Protein AF-A0A2N5UCH5-F1 (afdb_monomer_lite)

pLDDT: mean 82.49, std 10.13, range [38.59, 94.12]

Foldseek 3Di:
DVVQQPAQDPPDPVRHGDDPVNVVVVVVVVVVCCVVVVVVVVVLVVLVVVLVVLVVVLVVLVVCVVDPCVVVDDPVVVVVSVVVNVVSVVVSVVSVVVSVVVVVVVD

Organism: NCBI:txid200324

Sequence (107 aa):
MAELLDKPNPYSRSGRNYTRVFFARQWKNQRKFHLKHTAKENERRLRLIQLYKDEAILELLRKRLAGPEVFLAAEDQLEDLLNKIAPRTEELKKESEELHRTSSSCE

Structure (mmCIF, N/CA/C/O backbone):
data_AF-A0A2N5UCH5-F1
#
_entry.id   AF-A0A2N5UCH5-F1
#
loop_
_atom_site.group_PDB
_atom_site.id
_atom_site.type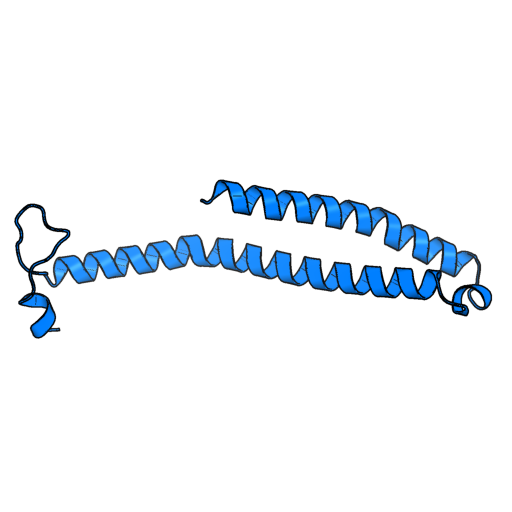_symbol
_atom_site.label_atom_id
_atom_site.label_alt_id
_atom_site.label_comp_id
_atom_site.label_asym_id
_atom_site.label_entity_id
_atom_site.label_seq_id
_atom_site.pdbx_PDB_ins_code
_atom_site.Cartn_x
_atom_site.Cartn_y
_atom_site.Cartn_z
_atom_site.occupancy
_atom_site.B_iso_or_equiv
_atom_site.auth_seq_id
_atom_site.auth_comp_id
_atom_site.auth_asym_id
_atom_site.auth_atom_id
_atom_site.pdbx_PDB_model_num
ATOM 1 N N . MET A 1 1 ? 21.402 -13.391 -29.345 1.00 57.56 1 MET A N 1
ATOM 2 C CA . MET A 1 1 ? 21.433 -12.003 -29.882 1.00 57.56 1 MET A CA 1
ATOM 3 C C . MET A 1 1 ? 21.518 -11.966 -31.403 1.00 57.56 1 MET A C 1
ATOM 5 O O . MET A 1 1 ? 20.795 -11.163 -31.972 1.00 57.56 1 MET A O 1
ATOM 9 N N . ALA A 1 2 ? 22.345 -12.797 -32.055 1.00 67.50 2 ALA A N 1
ATOM 10 C CA . ALA A 1 2 ? 22.411 -12.867 -33.524 1.00 67.50 2 ALA A CA 1
ATOM 11 C C . ALA A 1 2 ? 21.028 -13.132 -34.155 1.00 67.50 2 ALA A C 1
ATOM 13 O O . ALA A 1 2 ? 20.557 -12.317 -34.932 1.00 67.50 2 ALA A O 1
ATOM 14 N N . GLU A 1 3 ? 20.298 -14.130 -33.648 1.00 81.56 3 GLU A N 1
ATOM 15 C CA . GLU A 1 3 ? 18.941 -14.484 -34.112 1.00 81.56 3 GLU A CA 1
ATOM 16 C C . GLU A 1 3 ? 17.879 -13.376 -33.986 1.00 81.56 3 GLU A C 1
ATOM 18 O O . GLU A 1 3 ? 16.838 -13.429 -34.633 1.00 81.56 3 GLU A O 1
ATOM 23 N N . LEU A 1 4 ? 18.091 -12.385 -33.114 1.00 84.81 4 LEU A N 1
ATOM 24 C CA . LEU A 1 4 ? 17.166 -11.258 -32.944 1.00 84.81 4 LEU A CA 1
ATOM 25 C C . LEU A 1 4 ? 17.461 -10.135 -33.937 1.00 84.81 4 LEU A C 1
ATOM 27 O O . LEU A 1 4 ? 16.541 -9.422 -34.316 1.00 84.81 4 LEU A O 1
ATOM 31 N N . LEU A 1 5 ? 18.720 -9.981 -34.356 1.00 88.94 5 LEU A N 1
ATOM 32 C CA . LEU A 1 5 ? 19.129 -8.978 -35.343 1.00 88.94 5 LEU A CA 1
ATOM 33 C C . LEU A 1 5 ? 18.680 -9.343 -36.761 1.00 88.94 5 LEU A C 1
ATOM 35 O O . LEU A 1 5 ? 18.602 -8.460 -37.606 1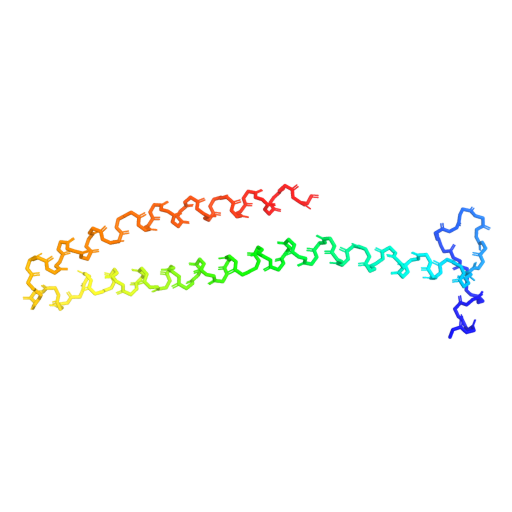.00 88.94 5 LEU A O 1
ATOM 39 N N . ASP A 1 6 ? 18.333 -10.607 -36.996 1.00 87.94 6 ASP A N 1
ATOM 40 C CA . ASP A 1 6 ? 17.799 -11.083 -38.275 1.00 87.94 6 ASP A CA 1
ATOM 41 C C . ASP A 1 6 ? 16.268 -11.006 -38.349 1.00 87.94 6 ASP A C 1
ATOM 43 O O . ASP A 1 6 ? 15.677 -11.224 -39.405 1.00 87.94 6 ASP A O 1
ATOM 47 N N . LYS A 1 7 ? 15.603 -10.656 -37.239 1.00 89.69 7 LYS A N 1
ATOM 48 C CA . LYS A 1 7 ? 14.146 -10.511 -37.196 1.00 89.69 7 LYS A CA 1
ATOM 49 C C . LYS A 1 7 ? 13.714 -9.098 -37.596 1.00 89.69 7 LYS A C 1
ATOM 51 O O . LYS A 1 7 ? 14.316 -8.132 -37.111 1.00 89.69 7 LYS A O 1
ATOM 56 N N . PRO A 1 8 ? 12.636 -8.957 -38.389 1.00 89.44 8 PRO A N 1
ATOM 57 C CA . PRO A 1 8 ? 12.046 -7.661 -38.692 1.00 89.44 8 PRO A CA 1
ATOM 58 C C . PRO A 1 8 ? 11.608 -6.957 -37.405 1.00 89.44 8 PRO A C 1
ATOM 60 O O . PRO A 1 8 ? 11.003 -7.569 -36.522 1.00 89.44 8 PRO A O 1
ATOM 63 N N . ASN A 1 9 ? 11.909 -5.664 -37.289 1.00 88.38 9 ASN A N 1
ATOM 64 C CA . ASN A 1 9 ? 11.472 -4.850 -36.163 1.00 88.38 9 ASN A CA 1
ATOM 65 C C . ASN A 1 9 ? 10.069 -4.281 -36.452 1.00 88.38 9 ASN A C 1
ATOM 67 O O . ASN A 1 9 ? 9.958 -3.369 -37.277 1.00 88.38 9 ASN A O 1
ATOM 71 N N . PRO A 1 10 ? 9.011 -4.723 -35.746 1.00 87.88 10 PRO A N 1
ATOM 72 C CA . PRO A 1 10 ? 7.642 -4.249 -35.957 1.00 87.88 10 PRO A CA 1
ATOM 73 C C . PRO A 1 10 ? 7.460 -2.776 -35.565 1.00 87.88 10 PRO A C 1
ATOM 75 O O . PRO A 1 10 ? 6.527 -2.122 -36.015 1.00 87.88 10 PRO A O 1
ATOM 78 N N . TYR A 1 11 ? 8.373 -2.222 -34.763 1.00 83.56 11 TYR A N 1
ATOM 79 C CA . TYR A 1 11 ? 8.366 -0.811 -34.372 1.00 83.56 11 TYR A CA 1
ATOM 80 C C . TYR A 1 11 ? 9.110 0.088 -35.372 1.00 83.56 11 TYR A C 1
ATOM 82 O O . TYR A 1 11 ? 9.214 1.300 -35.166 1.00 83.56 11 TYR A O 1
ATOM 90 N N . SER A 1 12 ? 9.672 -0.483 -36.441 1.00 85.31 12 SER A N 1
ATOM 91 C CA . SER A 1 12 ? 10.283 0.271 -37.531 1.00 85.31 12 SER A CA 1
ATOM 92 C C . SER A 1 12 ? 9.258 0.527 -38.630 1.00 85.31 12 SER A C 1
ATOM 94 O O . SER A 1 12 ? 8.758 -0.407 -39.248 1.00 85.31 12 SER A O 1
ATOM 96 N N . ARG A 1 13 ? 9.024 1.801 -38.969 1.00 80.56 13 ARG A N 1
ATOM 97 C CA . ARG A 1 13 ? 8.143 2.183 -40.094 1.00 80.56 13 ARG A CA 1
ATOM 98 C C . ARG A 1 13 ? 8.626 1.651 -41.450 1.00 80.56 13 ARG A C 1
ATOM 100 O O . ARG A 1 13 ? 7.855 1.618 -42.395 1.00 80.56 13 ARG A O 1
ATOM 107 N N . SER A 1 14 ? 9.900 1.264 -41.546 1.00 83.12 14 SER A N 1
ATOM 108 C CA . SER A 1 14 ? 10.520 0.727 -42.764 1.00 83.12 14 SER A CA 1
ATOM 109 C C . SER A 1 14 ? 10.653 -0.800 -42.767 1.00 83.12 14 SER A C 1
ATOM 111 O O . SER A 1 14 ? 11.309 -1.333 -43.655 1.00 83.12 14 SER A O 1
ATOM 113 N N . GLY A 1 15 ? 10.122 -1.511 -41.762 1.00 79.88 15 GLY A N 1
ATOM 114 C CA . GLY A 1 15 ? 10.178 -2.981 -41.685 1.00 79.88 15 GLY A CA 1
ATOM 115 C C . GLY A 1 15 ? 11.581 -3.580 -41.507 1.00 79.88 15 GLY A C 1
ATOM 116 O O . GLY A 1 15 ? 11.735 -4.796 -41.496 1.00 79.88 15 GLY A O 1
ATOM 117 N N . ARG A 1 16 ? 12.613 -2.737 -41.360 1.00 88.25 16 ARG A N 1
ATOM 118 C CA . ARG A 1 16 ? 14.005 -3.161 -41.150 1.00 88.25 16 ARG A CA 1
ATOM 119 C C . ARG A 1 16 ? 14.149 -4.032 -39.911 1.00 88.25 16 ARG A C 1
ATOM 121 O O . ARG A 1 16 ? 13.422 -3.854 -38.936 1.00 88.25 16 ARG A O 1
ATOM 128 N N . ASN A 1 17 ? 15.158 -4.892 -39.923 1.00 93.25 17 ASN A N 1
ATOM 129 C CA . ASN A 1 17 ? 15.452 -5.754 -38.793 1.00 93.25 17 ASN A CA 1
ATOM 130 C C . ASN A 1 17 ? 15.895 -4.981 -37.545 1.00 93.25 17 ASN A C 1
ATOM 132 O O . ASN A 1 17 ? 16.248 -3.794 -37.593 1.00 93.25 17 ASN A O 1
ATOM 136 N N . TYR A 1 18 ? 15.867 -5.658 -36.400 1.00 91.69 18 TYR A N 1
ATOM 137 C CA . TYR A 1 18 ? 16.370 -5.084 -35.162 1.00 91.69 18 TYR A CA 1
ATOM 138 C C . TYR A 1 18 ? 17.860 -4.753 -35.250 1.00 91.69 18 TYR A C 1
ATOM 140 O O . TYR A 1 18 ? 18.658 -5.454 -35.863 1.00 91.69 18 TYR A O 1
ATOM 148 N N . THR A 1 19 ? 18.254 -3.685 -34.561 1.00 91.81 19 THR A N 1
ATOM 149 C CA . THR A 1 19 ? 19.652 -3.258 -34.487 1.00 91.81 19 THR A CA 1
ATOM 150 C C . THR A 1 19 ? 20.144 -3.288 -33.050 1.00 91.81 19 THR A C 1
ATOM 152 O O . THR A 1 19 ? 19.386 -3.081 -32.100 1.00 91.81 19 THR A O 1
ATOM 155 N N . ARG A 1 20 ? 21.455 -3.471 -32.871 1.00 91.50 20 ARG A N 1
ATOM 156 C CA . ARG A 1 20 ? 22.087 -3.368 -31.545 1.00 91.50 20 ARG A CA 1
ATOM 157 C C . ARG A 1 20 ? 21.816 -2.006 -30.896 1.00 91.50 20 ARG A C 1
ATOM 159 O O . ARG A 1 20 ? 21.549 -1.937 -29.701 1.00 91.50 20 ARG A O 1
ATOM 166 N N . VAL A 1 21 ? 21.804 -0.937 -31.698 1.00 91.25 21 VAL A N 1
ATOM 167 C CA . VAL A 1 21 ? 21.487 0.430 -31.248 1.00 91.25 21 VAL A CA 1
ATOM 168 C C . VAL A 1 21 ? 20.046 0.536 -30.748 1.00 91.25 21 VAL A C 1
ATOM 170 O O . VAL A 1 21 ? 19.804 1.164 -29.717 1.00 91.25 21 VAL A O 1
ATOM 173 N N . PHE A 1 22 ? 19.088 -0.104 -31.429 1.00 90.88 22 PHE A N 1
ATOM 174 C CA . PHE A 1 22 ? 17.706 -0.164 -30.959 1.00 90.88 22 PHE A CA 1
ATOM 175 C C . PHE A 1 22 ? 17.626 -0.814 -29.576 1.00 90.88 22 PHE A C 1
ATOM 177 O O . PHE A 1 22 ? 17.062 -0.208 -28.667 1.00 90.88 22 PHE A O 1
ATOM 184 N N . PHE A 1 23 ? 18.233 -1.988 -29.387 1.00 92.12 23 PHE A N 1
ATOM 185 C CA . PHE A 1 23 ? 18.210 -2.676 -28.094 1.00 92.12 23 PHE A CA 1
ATOM 186 C C . PHE A 1 23 ? 18.905 -1.874 -26.993 1.00 92.12 23 PHE A C 1
ATOM 188 O O . PHE A 1 23 ? 18.352 -1.742 -25.906 1.00 92.12 23 PHE A O 1
ATOM 195 N N . ALA A 1 24 ? 20.057 -1.261 -27.274 1.00 93.50 24 ALA A N 1
ATOM 196 C CA . ALA A 1 24 ? 20.738 -0.393 -26.315 1.00 93.50 24 ALA A CA 1
ATOM 197 C C . ALA A 1 24 ? 19.862 0.802 -25.895 1.00 93.50 24 ALA A C 1
ATOM 199 O O . ALA A 1 24 ? 19.787 1.148 -24.713 1.00 93.50 24 ALA A O 1
ATOM 200 N N . ARG A 1 25 ? 19.142 1.408 -26.849 1.00 93.88 25 ARG A N 1
ATOM 201 C CA . ARG A 1 25 ? 18.188 2.489 -26.574 1.00 93.88 25 ARG A CA 1
ATOM 202 C C . ARG A 1 25 ? 16.998 2.001 -25.748 1.00 93.88 25 ARG A C 1
ATOM 204 O O . ARG A 1 25 ? 16.641 2.660 -24.776 1.00 93.88 25 ARG A O 1
ATOM 211 N N . GLN A 1 26 ? 16.409 0.858 -26.102 1.00 92.81 26 GLN A N 1
ATOM 212 C CA . GLN A 1 26 ? 15.298 0.277 -25.344 1.00 92.81 26 GLN A CA 1
ATOM 213 C C . GLN A 1 26 ? 15.718 -0.082 -23.922 1.00 92.81 26 GLN A C 1
ATOM 215 O O . GLN A 1 26 ? 15.017 0.265 -22.979 1.00 92.81 26 GLN A O 1
ATOM 220 N N . TRP A 1 27 ? 16.900 -0.667 -23.745 1.00 92.25 27 TRP A N 1
ATOM 221 C CA . TRP A 1 27 ? 17.450 -0.973 -22.430 1.00 92.25 27 TRP A CA 1
ATOM 222 C C . TRP A 1 27 ? 17.624 0.283 -21.570 1.00 92.25 27 TRP A C 1
ATOM 224 O O . TRP A 1 27 ? 17.213 0.316 -20.411 1.00 92.25 27 TRP A O 1
ATOM 234 N N . LYS A 1 28 ? 18.164 1.367 -22.142 1.00 94.12 28 LYS A N 1
ATOM 235 C CA . LYS A 1 28 ? 18.281 2.656 -21.442 1.00 94.12 28 LYS A CA 1
ATOM 236 C C . LYS A 1 28 ? 16.911 3.222 -21.054 1.00 94.12 28 LYS A C 1
ATOM 238 O O . LYS A 1 28 ? 16.759 3.733 -19.945 1.00 94.12 28 LYS A O 1
ATOM 243 N N . ASN A 1 29 ? 15.922 3.114 -21.940 1.00 90.81 29 ASN A N 1
ATOM 244 C CA . ASN A 1 29 ? 14.555 3.557 -21.674 1.00 90.81 29 ASN A CA 1
ATOM 245 C C . ASN A 1 29 ? 13.899 2.732 -20.563 1.00 90.81 29 ASN A C 1
ATOM 247 O O . ASN A 1 29 ? 13.353 3.322 -19.637 1.00 90.81 29 ASN A O 1
ATOM 251 N N . GLN A 1 30 ? 14.020 1.404 -20.603 1.00 88.50 30 GLN A N 1
ATOM 252 C CA . GLN A 1 30 ? 13.514 0.506 -19.562 1.00 88.50 30 GLN A CA 1
ATOM 253 C C . GLN A 1 30 ? 14.166 0.806 -18.215 1.00 88.50 30 GLN A C 1
ATOM 255 O O . GLN A 1 30 ? 13.465 0.991 -17.229 1.00 88.50 30 GLN A O 1
ATOM 260 N N . ARG A 1 31 ? 15.494 0.967 -18.162 1.00 89.38 31 ARG A N 1
ATOM 261 C CA . ARG A 1 31 ? 16.189 1.354 -16.924 1.00 89.38 31 ARG A CA 1
ATOM 262 C C . ARG A 1 31 ? 15.707 2.694 -16.376 1.00 89.38 31 ARG A C 1
ATOM 264 O O . ARG A 1 31 ? 15.519 2.820 -15.172 1.00 89.38 31 ARG A O 1
ATOM 271 N N . LYS A 1 32 ? 15.495 3.692 -17.238 1.00 87.62 32 LYS A N 1
ATOM 272 C CA . LYS A 1 32 ? 14.969 5.004 -16.830 1.00 87.62 32 LYS A CA 1
ATOM 273 C C . LYS A 1 32 ? 13.521 4.907 -16.347 1.00 87.62 32 LYS A C 1
ATOM 275 O O . LYS A 1 32 ? 13.174 5.571 -15.377 1.00 87.62 32 LYS A O 1
ATOM 280 N N . PHE A 1 33 ? 12.700 4.098 -17.012 1.00 82.00 33 PHE A N 1
ATOM 281 C CA . PHE A 1 33 ? 11.327 3.827 -16.606 1.00 82.00 33 PHE A CA 1
ATOM 282 C C . PHE A 1 33 ? 11.296 3.138 -15.243 1.00 82.00 33 PHE A C 1
ATOM 284 O O . PHE A 1 33 ? 10.678 3.671 -14.334 1.00 82.00 33 PHE A O 1
ATOM 291 N N . HIS A 1 34 ? 12.053 2.054 -15.056 1.00 77.62 34 HIS A N 1
ATOM 292 C CA . HIS A 1 34 ? 12.202 1.392 -13.761 1.00 77.62 34 HIS A CA 1
ATOM 293 C C . HIS A 1 34 ? 12.689 2.361 -12.683 1.00 77.62 34 HIS A C 1
ATOM 295 O O . HIS A 1 34 ? 12.072 2.458 -11.636 1.00 77.62 34 HIS A O 1
ATOM 301 N N . LEU A 1 35 ? 13.725 3.166 -12.929 1.00 78.44 35 LEU A N 1
ATOM 302 C CA . LEU A 1 35 ? 14.193 4.123 -11.922 1.00 78.44 35 LEU A CA 1
ATOM 303 C C . LEU A 1 35 ? 13.092 5.118 -11.498 1.00 78.44 35 LEU A C 1
ATOM 305 O O . LEU A 1 35 ? 12.960 5.427 -10.318 1.00 78.44 35 LEU A O 1
ATOM 309 N N . LYS A 1 36 ? 12.301 5.616 -12.456 1.00 73.69 36 LYS A N 1
ATOM 310 C CA . LYS A 1 36 ? 11.261 6.624 -12.204 1.00 73.69 36 LYS A CA 1
ATOM 311 C C . LYS A 1 36 ? 9.970 6.044 -11.625 1.00 73.69 36 LYS A C 1
ATOM 313 O O . LYS A 1 36 ? 9.391 6.649 -10.731 1.00 73.69 36 LYS A O 1
ATOM 318 N N . HIS A 1 37 ? 9.511 4.909 -12.141 1.00 70.31 37 HIS A N 1
ATOM 319 C CA . HIS A 1 37 ? 8.245 4.292 -11.745 1.00 70.31 37 HIS A CA 1
ATOM 320 C C . HIS A 1 37 ? 8.397 3.333 -10.568 1.00 70.31 37 HIS A C 1
ATOM 322 O O . HIS A 1 37 ? 7.511 3.300 -9.722 1.00 70.31 37 HIS A O 1
ATOM 328 N N . THR A 1 38 ? 9.514 2.606 -10.447 1.00 74.00 38 THR A N 1
ATOM 329 C CA . THR A 1 38 ? 9.706 1.669 -9.332 1.00 74.00 38 THR A CA 1
ATOM 330 C C . THR A 1 38 ? 9.778 2.407 -8.001 1.00 74.00 38 THR A C 1
ATOM 332 O O . THR A 1 38 ? 9.244 1.902 -7.029 1.00 74.00 38 THR A O 1
ATOM 335 N N . ALA A 1 39 ? 10.366 3.606 -7.933 1.00 75.50 39 ALA A N 1
ATOM 336 C CA . ALA A 1 39 ? 10.415 4.365 -6.681 1.00 75.50 39 ALA A CA 1
ATOM 337 C C . ALA A 1 39 ? 9.012 4.765 -6.186 1.00 75.50 39 ALA A C 1
ATOM 339 O O . ALA A 1 39 ? 8.647 4.427 -5.063 1.00 75.50 39 ALA A O 1
ATOM 340 N N . LYS A 1 40 ? 8.209 5.412 -7.043 1.00 77.06 40 LYS A N 1
ATOM 341 C CA . LYS A 1 40 ? 6.853 5.863 -6.692 1.00 77.06 40 LYS A CA 1
ATOM 342 C C . LYS A 1 40 ? 5.908 4.689 -6.419 1.00 77.06 40 LYS A C 1
ATOM 344 O O . LYS A 1 40 ? 5.139 4.737 -5.465 1.00 77.06 40 LYS A O 1
ATOM 349 N N . GLU A 1 41 ? 5.982 3.624 -7.217 1.00 79.06 41 GLU A N 1
ATOM 350 C CA . GLU A 1 41 ? 5.142 2.439 -7.006 1.00 79.06 41 GLU A CA 1
ATOM 351 C C . GLU A 1 41 ? 5.561 1.659 -5.756 1.00 79.06 41 GLU A C 1
ATOM 353 O O . GLU A 1 41 ? 4.712 1.173 -5.014 1.00 79.06 41 GLU A O 1
ATOM 358 N N . ASN A 1 42 ? 6.863 1.574 -5.470 1.00 83.12 42 ASN A N 1
ATOM 359 C CA . ASN A 1 42 ? 7.344 0.932 -4.251 1.00 83.12 42 ASN A CA 1
ATOM 360 C C . ASN A 1 42 ? 6.943 1.726 -3.001 1.00 83.12 42 ASN A C 1
ATOM 362 O O . ASN A 1 42 ? 6.505 1.132 -2.022 1.00 83.12 42 ASN A O 1
ATOM 366 N N . GLU A 1 43 ? 7.027 3.056 -3.045 1.00 85.44 43 GLU A N 1
ATOM 367 C CA . GLU A 1 43 ? 6.519 3.922 -1.978 1.00 85.44 43 GLU A CA 1
ATOM 368 C C . GLU A 1 43 ? 5.012 3.723 -1.771 1.00 85.44 43 GLU A C 1
ATOM 370 O O . GLU A 1 43 ? 4.572 3.495 -0.645 1.00 85.44 43 GLU A O 1
ATOM 375 N N . ARG A 1 44 ? 4.226 3.716 -2.855 1.00 84.12 44 ARG A N 1
ATOM 376 C CA . ARG A 1 44 ? 2.783 3.439 -2.804 1.00 84.12 44 ARG A CA 1
ATOM 377 C C . ARG A 1 44 ? 2.490 2.082 -2.168 1.00 84.12 44 ARG A C 1
ATOM 379 O O . ARG A 1 44 ? 1.645 1.987 -1.282 1.00 84.12 44 ARG A O 1
ATOM 386 N N . ARG A 1 45 ? 3.209 1.037 -2.582 1.00 85.62 45 ARG A N 1
ATOM 387 C CA . ARG A 1 45 ? 3.064 -0.318 -2.038 1.00 85.62 45 ARG A CA 1
ATOM 388 C C . ARG A 1 45 ? 3.384 -0.369 -0.546 1.00 85.62 45 ARG A C 1
ATOM 390 O O . ARG A 1 45 ? 2.666 -1.032 0.195 1.00 85.62 45 ARG A O 1
ATOM 397 N N . LEU A 1 46 ? 4.440 0.313 -0.105 1.00 89.31 46 LEU A N 1
ATOM 398 C CA . LEU A 1 46 ? 4.804 0.383 1.312 1.00 89.31 46 LEU A CA 1
ATOM 399 C C . LEU A 1 46 ? 3.725 1.092 2.137 1.00 89.31 46 LEU A C 1
ATOM 401 O O . LEU A 1 46 ? 3.350 0.573 3.187 1.00 89.31 46 LEU A O 1
ATOM 405 N N . ARG A 1 47 ? 3.181 2.211 1.639 1.00 88.88 47 ARG A N 1
ATOM 406 C CA . ARG A 1 47 ? 2.055 2.907 2.283 1.00 88.88 47 ARG A CA 1
ATOM 407 C C . ARG A 1 47 ? 0.823 2.010 2.387 1.00 88.88 47 ARG A C 1
ATOM 409 O O . ARG A 1 47 ? 0.254 1.887 3.461 1.00 88.88 47 ARG A O 1
ATOM 416 N N . LEU A 1 48 ? 0.482 1.286 1.320 1.00 86.69 48 LEU A N 1
ATOM 417 C CA . LEU A 1 48 ? -0.655 0.362 1.331 1.00 86.69 48 LEU A CA 1
ATOM 418 C C . LEU A 1 48 ? -0.473 -0.785 2.343 1.00 86.69 48 LEU A C 1
ATOM 420 O O . LEU A 1 48 ? -1.412 -1.161 3.035 1.00 86.69 48 LEU A O 1
ATOM 424 N N . ILE A 1 49 ? 0.743 -1.330 2.462 1.00 89.62 49 ILE A N 1
ATOM 425 C CA . ILE A 1 49 ? 1.056 -2.342 3.484 1.00 89.62 49 ILE A CA 1
ATOM 426 C C . ILE A 1 49 ? 0.880 -1.763 4.891 1.00 89.62 49 ILE A C 1
ATOM 428 O O . ILE A 1 49 ? 0.361 -2.456 5.766 1.00 89.62 49 ILE A O 1
ATOM 432 N N . GLN A 1 50 ? 1.327 -0.527 5.123 1.00 89.12 50 GLN A N 1
ATOM 433 C CA . GLN A 1 50 ? 1.167 0.126 6.418 1.00 89.12 50 GLN A CA 1
ATOM 434 C C . GLN A 1 50 ? -0.313 0.355 6.746 1.00 89.12 50 GLN A C 1
ATOM 436 O O . GLN A 1 50 ? -0.740 -0.012 7.837 1.00 89.12 50 GLN A O 1
ATOM 441 N N . LEU A 1 51 ? -1.098 0.834 5.778 1.00 90.56 51 LEU A N 1
ATOM 442 C CA . LEU A 1 51 ? -2.539 1.032 5.919 1.00 90.56 51 LEU A CA 1
ATOM 443 C C . LEU A 1 51 ? -3.250 -0.260 6.344 1.00 90.56 51 LEU A C 1
ATOM 445 O O . LEU A 1 51 ? -4.001 -0.252 7.315 1.00 90.56 51 LEU A O 1
ATOM 449 N N . TYR A 1 52 ? -2.950 -1.395 5.704 1.00 88.25 52 TYR A N 1
ATOM 450 C CA . TYR A 1 52 ? -3.556 -2.676 6.091 1.00 88.25 52 TYR A CA 1
ATOM 451 C C . TYR A 1 52 ? -3.134 -3.164 7.482 1.00 88.25 52 TYR A C 1
ATOM 453 O O . TYR A 1 52 ? -3.927 -3.793 8.184 1.00 88.25 52 TYR A O 1
ATOM 461 N N . LYS A 1 53 ? -1.892 -2.895 7.905 1.00 88.81 53 LYS A N 1
ATOM 462 C CA . LYS A 1 53 ? -1.462 -3.205 9.277 1.00 88.81 53 LYS A CA 1
ATOM 463 C C . LYS A 1 53 ? -2.243 -2.379 10.291 1.00 88.81 53 LYS A C 1
ATOM 465 O O . LYS A 1 53 ? -2.675 -2.918 11.307 1.00 88.81 53 LYS A O 1
ATOM 470 N N . ASP A 1 54 ? -2.427 -1.098 10.0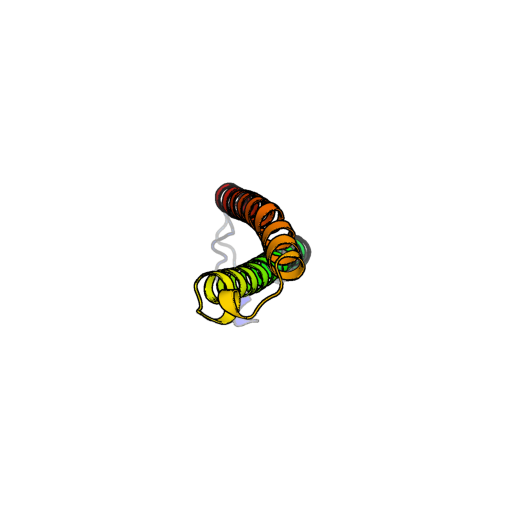06 1.00 87.62 54 ASP A N 1
ATOM 471 C CA . ASP A 1 54 ? -3.137 -0.184 10.892 1.00 87.62 54 ASP A CA 1
ATOM 472 C C . ASP A 1 54 ? -4.630 -0.529 10.971 1.00 87.62 54 ASP A C 1
ATOM 474 O O . ASP A 1 54 ? -5.203 -0.536 12.060 1.00 87.62 54 ASP A O 1
ATOM 478 N N . GLU A 1 55 ? -5.244 -0.916 9.851 1.00 88.44 55 GLU A N 1
ATOM 479 C CA . GLU A 1 55 ? -6.625 -1.404 9.803 1.00 88.44 55 GLU A CA 1
ATOM 480 C C . GLU A 1 55 ? -6.806 -2.687 10.633 1.00 88.44 55 GLU A C 1
ATOM 482 O O . GLU A 1 55 ? -7.751 -2.795 11.417 1.00 88.44 55 GLU A O 1
ATOM 487 N N . ALA A 1 56 ? -5.858 -3.628 10.556 1.00 87.50 56 ALA A N 1
ATOM 488 C CA . ALA A 1 56 ? -5.877 -4.837 11.380 1.00 87.50 56 ALA A CA 1
ATOM 489 C C . ALA A 1 56 ? -5.760 -4.532 12.886 1.00 87.50 56 ALA A C 1
ATOM 491 O O . ALA A 1 56 ? -6.419 -5.182 13.704 1.00 87.50 56 ALA A O 1
ATOM 492 N N . ILE A 1 57 ? -4.947 -3.539 13.264 1.00 86.31 57 ILE A N 1
ATOM 493 C CA . ILE A 1 57 ? -4.840 -3.077 14.655 1.00 86.31 57 ILE A CA 1
ATOM 494 C C . ILE A 1 57 ? -6.162 -2.447 15.102 1.00 86.31 57 ILE A C 1
ATOM 496 O O . ILE A 1 57 ? -6.652 -2.786 16.178 1.00 86.31 57 ILE A O 1
ATOM 500 N N . LEU A 1 58 ? -6.772 -1.577 14.292 1.00 87.38 58 LEU A N 1
ATOM 501 C CA . LEU A 1 58 ? -8.069 -0.980 14.625 1.00 87.38 58 LEU A CA 1
ATOM 502 C C . LEU A 1 58 ? -9.156 -2.035 14.820 1.00 87.38 58 LEU A C 1
ATOM 504 O O . LEU A 1 58 ? -9.934 -1.941 15.767 1.00 87.38 58 LEU A O 1
ATOM 508 N N . GLU A 1 59 ? -9.191 -3.055 13.971 1.00 86.81 59 GLU A N 1
ATOM 509 C CA . GLU A 1 59 ? -10.160 -4.140 14.090 1.00 86.81 59 GLU A CA 1
ATOM 510 C C . GLU A 1 59 ? -9.966 -4.941 15.386 1.00 86.81 59 GLU A C 1
ATOM 512 O O . GLU A 1 59 ? -10.934 -5.296 16.062 1.00 86.81 59 GLU A O 1
ATOM 517 N N . LEU A 1 60 ? -8.715 -5.169 15.799 1.00 85.44 60 LEU A N 1
ATOM 518 C CA . LEU A 1 60 ? -8.411 -5.769 17.098 1.00 85.44 60 LEU A CA 1
ATOM 519 C C . LEU A 1 60 ? -8.913 -4.897 18.259 1.00 85.44 60 LEU A C 1
ATOM 521 O O . LEU A 1 60 ? -9.493 -5.420 19.213 1.00 85.44 60 LEU A O 1
ATOM 525 N N . LEU A 1 61 ? -8.705 -3.581 18.188 1.00 83.12 61 LEU A N 1
ATOM 526 C CA . LEU A 1 61 ? -9.155 -2.651 19.224 1.00 83.12 61 LEU A CA 1
ATOM 527 C C . LEU A 1 61 ? -10.687 -2.582 19.307 1.00 83.12 61 LEU A C 1
ATOM 529 O O . LEU A 1 61 ? -11.239 -2.619 20.405 1.00 83.12 61 LEU A O 1
ATOM 533 N N . ARG A 1 62 ? -11.383 -2.575 18.164 1.00 85.75 62 ARG A N 1
ATOM 534 C CA . ARG A 1 62 ? -12.852 -2.655 18.100 1.00 85.75 62 ARG A CA 1
ATOM 535 C C . ARG A 1 62 ? -13.379 -3.946 18.717 1.00 85.75 62 ARG A C 1
ATOM 537 O O . ARG A 1 62 ? -14.330 -3.902 19.488 1.00 85.75 62 ARG A O 1
ATOM 544 N N . LYS A 1 63 ? -12.740 -5.086 18.434 1.00 85.81 63 LYS A N 1
ATOM 545 C CA . LYS A 1 63 ? -13.112 -6.376 19.037 1.00 85.81 63 LYS A CA 1
ATOM 546 C C . LYS A 1 63 ? -12.933 -6.384 20.548 1.00 85.81 63 LYS A C 1
ATOM 548 O O . LYS A 1 63 ? -13.799 -6.907 21.235 1.00 85.81 63 LYS A O 1
ATOM 553 N N . ARG A 1 64 ? -11.860 -5.776 21.065 1.00 81.88 64 ARG A N 1
ATOM 554 C CA . ARG A 1 64 ? -11.677 -5.607 22.515 1.00 81.88 64 ARG A CA 1
ATOM 555 C C . ARG A 1 64 ? -12.777 -4.753 23.132 1.00 81.88 64 ARG A C 1
ATOM 557 O O . ARG A 1 64 ? -13.271 -5.118 24.185 1.00 81.88 64 ARG A O 1
ATOM 564 N N . LEU A 1 65 ? -13.184 -3.670 22.467 1.00 81.56 65 LEU A N 1
ATOM 565 C CA . LEU A 1 65 ? -14.298 -2.825 22.917 1.00 81.56 65 LEU A CA 1
ATOM 566 C C . LEU A 1 65 ? -15.666 -3.522 22.849 1.00 81.56 65 LEU A C 1
ATOM 568 O O . LEU A 1 65 ? -16.564 -3.198 23.616 1.00 81.56 65 LEU A O 1
ATOM 572 N N . ALA A 1 66 ? -15.846 -4.463 21.925 1.00 84.12 66 ALA A N 1
ATOM 573 C CA . ALA A 1 66 ? -17.058 -5.274 21.834 1.00 84.12 66 ALA A CA 1
ATOM 574 C C . ALA A 1 66 ? -17.042 -6.490 22.781 1.00 84.12 66 ALA A C 1
ATOM 576 O O . ALA A 1 66 ? -18.054 -7.178 22.918 1.00 84.12 66 ALA A O 1
ATOM 577 N N . GLY A 1 67 ? -15.889 -6.787 23.384 1.00 83.56 67 GLY A N 1
ATOM 578 C CA . GLY A 1 67 ? -15.664 -7.949 24.228 1.00 83.56 67 GLY A CA 1
ATOM 579 C C . GLY A 1 67 ? -15.983 -7.696 25.704 1.00 83.56 67 GLY A C 1
ATOM 580 O O . GLY A 1 67 ? -16.054 -6.550 26.157 1.00 83.56 67 GLY A O 1
ATOM 581 N N . PRO A 1 68 ? -16.167 -8.769 26.490 1.00 81.12 68 PRO A N 1
ATOM 582 C CA . PRO A 1 68 ? -16.445 -8.666 27.919 1.00 81.12 68 PRO A CA 1
ATOM 583 C C . PRO A 1 68 ? -15.277 -8.066 28.720 1.00 81.12 68 PRO A C 1
ATOM 585 O O . PRO A 1 68 ? -15.464 -7.654 29.862 1.00 81.12 68 PRO A O 1
ATOM 588 N N . GLU A 1 69 ? -14.077 -7.982 28.143 1.00 78.31 69 GLU A N 1
ATOM 589 C CA . GLU A 1 69 ? -12.902 -7.390 28.781 1.00 78.31 69 GLU A CA 1
ATOM 590 C C . GLU A 1 69 ? -13.088 -5.899 29.099 1.00 78.31 69 GLU A C 1
ATOM 592 O O . GLU A 1 69 ? -12.445 -5.398 30.019 1.00 78.31 69 GLU A O 1
ATOM 597 N N . VAL A 1 70 ? -14.000 -5.203 28.408 1.00 76.00 70 VAL A N 1
ATOM 598 C CA . VAL A 1 70 ? -14.367 -3.810 28.725 1.00 76.00 70 VAL A CA 1
ATOM 599 C C . VAL A 1 70 ? -14.864 -3.663 30.157 1.00 76.00 70 VAL A C 1
ATOM 601 O O . VAL A 1 70 ? -14.541 -2.679 30.811 1.00 76.00 70 VAL A O 1
ATOM 604 N N . PHE A 1 71 ? -15.589 -4.653 30.679 1.00 72.31 71 PHE A N 1
ATOM 605 C CA . PHE A 1 71 ? -16.115 -4.610 32.046 1.00 72.31 71 PHE A CA 1
ATOM 606 C C . PH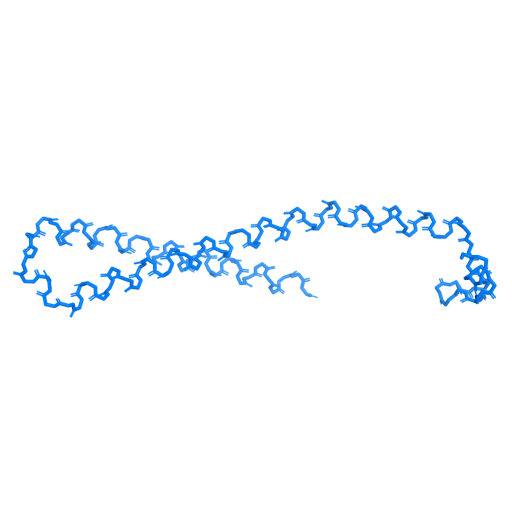E A 1 71 ? -15.027 -4.782 33.117 1.00 72.31 71 PHE A C 1
ATOM 608 O O . PHE A 1 71 ? -15.289 -4.553 34.295 1.00 72.31 71 PHE A O 1
ATOM 615 N N . LEU A 1 72 ? -13.823 -5.205 32.718 1.00 80.12 72 LEU A N 1
ATOM 616 C CA . LEU A 1 72 ? -12.655 -5.354 33.588 1.00 80.12 72 LEU A CA 1
ATOM 617 C C . LEU A 1 72 ? -11.666 -4.186 33.448 1.00 80.12 72 LEU A C 1
ATOM 619 O O . LEU A 1 72 ? -10.735 -4.082 34.247 1.00 80.12 72 LEU A O 1
ATOM 623 N N . ALA A 1 73 ? -11.834 -3.339 32.430 1.00 80.00 73 ALA A N 1
ATOM 624 C CA . ALA A 1 73 ? -10.983 -2.185 32.188 1.00 80.00 73 ALA A CA 1
ATOM 625 C C . ALA A 1 73 ? -11.414 -0.997 33.059 1.00 80.00 73 ALA A C 1
ATOM 627 O O . ALA A 1 73 ? -12.596 -0.808 33.343 1.00 80.00 73 ALA A O 1
ATOM 628 N N . ALA A 1 74 ? -10.446 -0.181 33.467 1.00 84.56 74 ALA A N 1
ATOM 629 C CA . ALA A 1 74 ? -10.737 1.087 34.119 1.00 84.56 74 ALA A CA 1
ATOM 630 C C . ALA A 1 74 ? -11.258 2.114 33.092 1.00 84.56 74 ALA A C 1
ATOM 632 O O . ALA A 1 74 ? -10.925 2.050 31.906 1.00 84.56 74 ALA A O 1
ATOM 633 N N . GLU A 1 75 ? -12.107 3.038 33.544 1.00 82.06 75 GLU A N 1
ATOM 634 C CA . GLU A 1 75 ? -12.787 4.022 32.687 1.00 82.06 75 GLU A CA 1
ATOM 635 C C . GLU A 1 75 ? -11.795 4.915 31.926 1.00 82.06 75 GLU A C 1
ATOM 637 O O . GLU A 1 75 ? -11.964 5.151 30.731 1.00 82.06 75 GLU A O 1
ATOM 642 N N . ASP A 1 76 ? -10.698 5.302 32.581 1.00 82.88 76 ASP A N 1
ATOM 643 C CA . ASP A 1 76 ? -9.595 6.054 31.983 1.00 82.88 76 ASP A CA 1
ATOM 644 C C . ASP A 1 76 ? -8.935 5.287 30.829 1.00 82.88 76 ASP A C 1
ATOM 646 O O . ASP A 1 76 ? -8.689 5.855 29.769 1.00 82.88 76 ASP A O 1
ATOM 650 N N . GLN A 1 77 ? -8.703 3.980 30.986 1.00 80.75 77 GLN A N 1
ATOM 651 C CA . GLN A 1 77 ? -8.129 3.132 29.936 1.00 80.75 77 GLN A CA 1
ATOM 652 C C . GLN A 1 77 ? -9.068 2.973 28.738 1.00 80.75 77 GLN A C 1
ATOM 654 O O . GLN A 1 77 ? -8.606 2.864 27.597 1.00 80.75 77 GLN A O 1
ATOM 659 N N . LEU A 1 78 ? -10.378 2.948 28.992 1.00 81.56 78 LEU A N 1
ATOM 660 C CA . LEU A 1 78 ? -11.405 2.861 27.962 1.00 81.56 78 LEU A CA 1
ATOM 661 C C . LEU A 1 78 ? -11.494 4.162 27.156 1.00 81.56 78 LEU A C 1
ATOM 663 O O . LEU A 1 78 ? -11.531 4.129 25.924 1.00 81.56 78 LEU A O 1
ATOM 667 N N . GLU A 1 79 ? -11.473 5.299 27.846 1.00 84.06 79 GLU A N 1
ATOM 668 C CA . GLU A 1 79 ? -11.470 6.625 27.237 1.00 84.06 79 GLU A CA 1
ATOM 669 C C . GLU A 1 79 ? -10.195 6.853 26.411 1.00 84.06 79 GLU A C 1
ATOM 671 O O . GLU A 1 79 ? -10.261 7.292 25.261 1.00 84.06 79 GLU A O 1
ATOM 676 N N . ASP A 1 80 ? -9.038 6.432 26.926 1.00 84.12 80 ASP A N 1
ATOM 677 C CA . ASP A 1 80 ? -7.761 6.450 26.208 1.00 84.12 80 ASP A CA 1
ATOM 678 C C . ASP A 1 80 ? -7.796 5.612 24.920 1.00 84.12 80 ASP A C 1
ATOM 680 O O . ASP A 1 80 ? -7.208 5.982 23.899 1.00 84.12 80 ASP A O 1
ATOM 684 N N . LEU A 1 81 ? -8.469 4.459 24.960 1.00 81.06 81 LEU A N 1
ATOM 685 C CA . LEU A 1 81 ? -8.676 3.593 23.800 1.00 81.06 81 LEU A CA 1
ATOM 686 C C . LEU A 1 81 ? -9.566 4.262 22.752 1.00 81.06 81 LEU A C 1
ATOM 688 O O . LEU A 1 81 ? -9.202 4.290 21.575 1.00 81.06 81 LEU A O 1
ATOM 692 N N . LEU A 1 82 ? -10.696 4.836 23.165 1.00 82.25 82 LEU A N 1
ATOM 693 C CA . LEU A 1 82 ? -11.611 5.552 22.274 1.00 82.25 82 LEU A CA 1
ATOM 694 C C . LEU A 1 82 ? -10.926 6.756 21.614 1.00 82.25 82 LEU A C 1
ATOM 696 O O . LEU A 1 82 ? -11.003 6.914 20.391 1.00 82.25 82 LEU A O 1
ATOM 700 N N . ASN A 1 83 ? -10.172 7.532 22.395 1.00 85.31 83 ASN A N 1
ATOM 701 C CA . ASN A 1 83 ? -9.414 8.689 21.922 1.00 85.31 83 ASN A CA 1
ATOM 702 C C . ASN A 1 83 ? -8.283 8.318 20.953 1.00 85.31 83 ASN A C 1
ATOM 704 O O . ASN A 1 83 ? -7.902 9.140 20.125 1.00 85.31 83 ASN A O 1
ATOM 708 N N . LYS A 1 84 ? -7.760 7.085 20.995 1.00 81.88 84 LYS A N 1
ATOM 709 C CA . LYS A 1 84 ? -6.780 6.581 20.012 1.00 81.88 84 LYS A CA 1
ATOM 710 C C . LYS A 1 84 ? -7.448 6.038 18.743 1.00 81.88 84 LYS A C 1
ATOM 712 O O . LYS A 1 84 ? -6.893 6.180 17.654 1.00 81.88 84 LYS A O 1
ATOM 717 N N . ILE A 1 85 ? -8.631 5.431 18.856 1.00 82.50 85 ILE A N 1
ATOM 718 C CA . ILE A 1 85 ? -9.341 4.788 17.735 1.00 82.50 85 ILE A CA 1
ATOM 719 C C . ILE A 1 85 ? -10.035 5.807 16.830 1.00 82.50 85 ILE A C 1
ATOM 721 O O . ILE A 1 85 ? -9.939 5.691 15.606 1.00 82.50 85 ILE A O 1
ATOM 725 N N . ALA A 1 86 ? -10.741 6.786 17.403 1.00 81.94 86 ALA A N 1
ATOM 726 C CA . ALA A 1 86 ? -11.529 7.759 16.646 1.00 81.94 86 ALA A CA 1
ATOM 727 C C . ALA A 1 86 ? -10.696 8.569 15.628 1.00 81.94 86 ALA A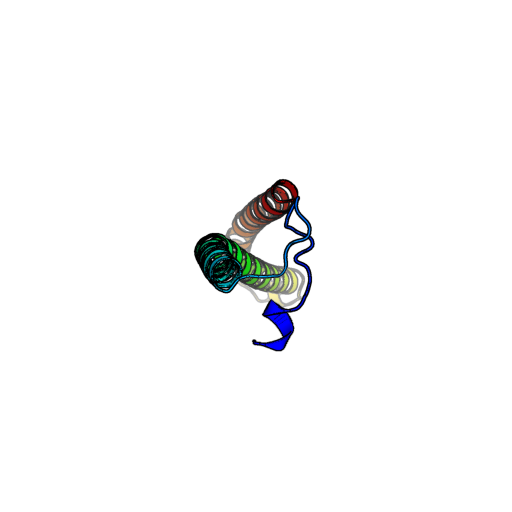 C 1
ATOM 729 O O . ALA A 1 86 ? -11.028 8.523 14.439 1.00 81.94 86 ALA A O 1
ATOM 730 N N . PRO A 1 87 ? -9.590 9.240 16.014 1.00 87.19 87 PRO A N 1
ATOM 731 C CA . PRO A 1 87 ? -8.786 10.000 15.059 1.00 87.19 87 PRO A CA 1
ATOM 732 C C . PRO A 1 87 ? -8.110 9.087 14.034 1.00 87.19 87 PRO A C 1
ATOM 734 O O . PRO A 1 87 ? -8.152 9.376 12.840 1.00 87.19 87 PRO A O 1
ATOM 737 N N . ARG A 1 88 ? -7.574 7.935 14.465 1.00 82.94 88 ARG A N 1
ATOM 738 C CA . ARG A 1 88 ? -6.880 7.003 13.566 1.00 82.94 88 ARG A CA 1
ATOM 739 C C . ARG A 1 88 ? -7.815 6.384 12.525 1.00 82.94 88 ARG A C 1
ATOM 741 O O . ARG A 1 88 ? -7.390 6.126 11.404 1.00 82.94 88 ARG A O 1
ATOM 748 N N . THR A 1 89 ? -9.088 6.174 12.864 1.00 83.31 89 THR A N 1
ATOM 749 C CA . THR A 1 89 ? -10.102 5.694 11.911 1.00 83.31 89 THR A CA 1
ATOM 750 C C . THR A 1 89 ? -10.348 6.718 10.799 1.00 83.31 89 THR A C 1
ATOM 752 O O . THR A 1 89 ? -10.372 6.351 9.625 1.00 83.31 89 THR A O 1
ATOM 755 N N . GLU A 1 90 ? -10.497 7.997 11.149 1.00 85.94 90 GLU A N 1
ATOM 756 C CA . GLU A 1 90 ? -10.701 9.070 10.166 1.00 85.94 90 GLU A CA 1
ATOM 757 C C . GLU A 1 90 ? -9.450 9.332 9.314 1.00 85.94 90 GLU A C 1
ATOM 759 O O . GLU A 1 90 ? -9.556 9.581 8.113 1.00 85.94 90 GLU A O 1
ATOM 764 N N . GLU A 1 91 ? -8.257 9.235 9.905 1.00 89.06 91 GLU A N 1
ATOM 765 C CA . GLU A 1 91 ? -6.984 9.331 9.180 1.00 89.06 91 GLU A CA 1
ATOM 766 C C . GLU A 1 91 ? -6.842 8.227 8.128 1.00 89.06 91 GLU A C 1
ATOM 768 O O . GLU A 1 91 ? -6.591 8.525 6.960 1.00 89.06 91 GLU A O 1
ATOM 773 N N . LEU A 1 92 ? -7.068 6.964 8.508 1.00 85.88 92 LEU A N 1
ATOM 774 C CA . LEU A 1 92 ? -6.959 5.837 7.577 1.00 85.88 92 LEU A CA 1
ATOM 775 C C . LEU A 1 92 ? -8.005 5.899 6.465 1.00 85.88 92 LEU A C 1
ATOM 777 O O . LEU A 1 92 ? -7.717 5.522 5.330 1.00 85.88 92 LEU A O 1
ATOM 781 N N . LYS A 1 93 ? -9.207 6.404 6.761 1.00 87.38 93 LYS A N 1
ATOM 782 C CA . LYS A 1 93 ? -10.239 6.613 5.744 1.00 87.38 93 LYS A CA 1
ATOM 783 C C . LYS A 1 93 ? -9.777 7.617 4.685 1.00 87.38 93 LYS A C 1
ATOM 785 O O . LYS A 1 93 ? -9.879 7.334 3.494 1.00 87.38 93 LYS A O 1
ATOM 790 N N . LYS A 1 94 ? -9.206 8.750 5.106 1.00 89.06 94 LYS A N 1
ATOM 791 C CA . LYS A 1 94 ? -8.639 9.749 4.185 1.00 89.06 94 LYS A CA 1
ATOM 792 C C . LYS A 1 94 ? -7.466 9.184 3.384 1.00 89.06 94 LYS A C 1
ATOM 794 O O . LYS A 1 94 ? -7.429 9.352 2.168 1.00 89.06 94 LYS A O 1
ATOM 799 N N . GLU A 1 95 ? -6.546 8.472 4.035 1.00 87.00 95 GLU A N 1
ATOM 800 C CA . GLU A 1 95 ? -5.389 7.866 3.362 1.00 87.00 95 GLU A CA 1
ATOM 801 C C . GLU A 1 95 ? -5.817 6.807 2.327 1.00 87.00 95 GLU A C 1
ATOM 803 O O . GLU A 1 95 ? -5.284 6.767 1.215 1.00 87.00 95 GLU A O 1
ATOM 808 N N . SER A 1 96 ? -6.830 5.997 2.646 1.00 84.50 96 SER A N 1
ATOM 809 C CA . SER A 1 96 ? -7.438 5.040 1.716 1.00 84.50 96 SER A CA 1
ATOM 810 C C . SER A 1 96 ? -8.027 5.745 0.489 1.00 84.50 96 SER A C 1
ATOM 812 O O . SER A 1 96 ? -7.703 5.389 -0.649 1.00 84.50 96 SER A O 1
ATOM 814 N N . GLU A 1 97 ? -8.834 6.791 0.693 1.00 86.62 97 GLU A N 1
ATOM 815 C CA . GLU A 1 97 ? -9.440 7.571 -0.392 1.00 86.62 97 GLU A CA 1
ATOM 816 C C . GLU A 1 97 ? -8.381 8.208 -1.313 1.00 86.62 97 GLU A C 1
ATOM 818 O O . GLU A 1 97 ? -8.522 8.187 -2.542 1.00 86.62 97 GLU A O 1
ATOM 823 N N . GLU A 1 98 ? -7.287 8.729 -0.751 1.00 86.06 98 GLU A N 1
ATOM 824 C CA . GLU A 1 98 ? -6.161 9.284 -1.510 1.00 86.06 98 GLU A CA 1
ATOM 825 C C . GLU A 1 98 ? -5.418 8.214 -2.328 1.00 86.06 98 GLU A C 1
ATOM 827 O O . GLU A 1 98 ? -5.145 8.400 -3.524 1.00 86.06 98 GLU A O 1
ATOM 832 N N . LEU A 1 99 ? -5.115 7.064 -1.721 1.00 79.00 99 LEU A N 1
ATOM 833 C CA . LEU A 1 99 ? -4.432 5.957 -2.395 1.00 79.00 99 LEU A CA 1
ATOM 834 C C . LEU A 1 99 ? -5.286 5.354 -3.524 1.00 79.00 99 LEU A C 1
ATOM 836 O O . LEU A 1 99 ? -4.754 5.031 -4.592 1.00 79.00 99 LEU A O 1
ATOM 840 N N . HIS A 1 100 ? -6.607 5.269 -3.349 1.00 75.12 100 HIS A N 1
ATOM 841 C CA . HIS A 1 100 ? -7.523 4.813 -4.398 1.00 75.12 100 HIS A CA 1
ATOM 842 C C . HIS A 1 100 ? -7.676 5.832 -5.538 1.00 75.12 100 HIS A C 1
ATOM 844 O O . HIS A 1 100 ? -7.670 5.450 -6.715 1.00 75.12 100 HIS A O 1
ATOM 850 N N . ARG A 1 101 ? -7.725 7.137 -5.232 1.00 75.31 101 ARG A N 1
ATOM 851 C CA . ARG A 1 101 ? -7.795 8.200 -6.251 1.00 75.31 101 ARG A CA 1
ATOM 852 C C . ARG A 1 101 ? -6.529 8.264 -7.107 1.00 75.31 101 ARG A C 1
ATOM 854 O O . ARG A 1 101 ? -6.612 8.405 -8.326 1.00 75.31 101 ARG A O 1
ATOM 861 N N . THR A 1 102 ? -5.353 8.109 -6.498 1.00 62.31 102 THR A N 1
ATOM 862 C CA . THR A 1 102 ? -4.079 8.075 -7.240 1.00 62.31 102 THR A CA 1
ATOM 863 C C . THR A 1 102 ? -3.919 6.826 -8.111 1.00 62.31 102 THR A C 1
ATOM 865 O O . THR A 1 102 ? -3.254 6.905 -9.144 1.00 62.31 102 THR A O 1
ATOM 868 N N . SER A 1 103 ? -4.571 5.712 -7.752 1.00 56.78 103 SER A N 1
ATOM 869 C CA . SER A 1 103 ? -4.653 4.501 -8.581 1.00 56.78 103 SER A CA 1
ATOM 870 C C . SER A 1 103 ? -5.453 4.730 -9.866 1.00 56.78 103 SER A C 1
ATOM 872 O O . SER A 1 103 ? -5.023 4.297 -10.926 1.00 56.78 103 SER A O 1
ATOM 874 N N . SER A 1 104 ? -6.579 5.447 -9.776 1.00 50.91 104 SER A N 1
ATOM 875 C CA . SER A 1 104 ? -7.480 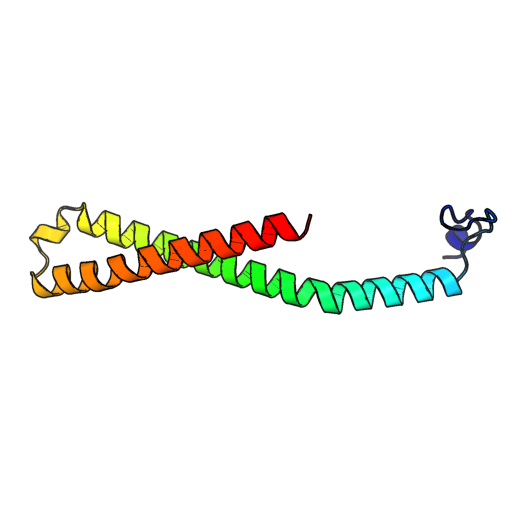5.693 -10.918 1.00 50.91 104 SER A CA 1
ATOM 876 C C . SER A 1 104 ? -6.962 6.761 -11.888 1.00 50.91 104 SER A C 1
ATOM 878 O O . SER A 1 104 ? -7.397 6.822 -13.027 1.00 50.91 104 SER A O 1
ATOM 880 N N . SER A 1 105 ? -6.039 7.624 -11.450 1.00 45.47 105 SER A N 1
ATOM 881 C CA . SER A 1 105 ? -5.451 8.677 -12.292 1.00 45.47 105 SER A CA 1
ATOM 882 C C . SER A 1 105 ? -4.223 8.213 -13.095 1.00 45.47 105 SER A C 1
ATOM 884 O O . SER A 1 105 ? -3.661 9.019 -13.837 1.00 45.47 105 SER A O 1
ATOM 886 N N . CYS A 1 106 ? -3.750 6.977 -12.894 1.00 42.41 106 CYS A N 1
ATOM 887 C CA . CYS A 1 106 ? -2.569 6.427 -13.575 1.00 42.41 106 CYS A CA 1
ATOM 888 C C . CYS A 1 106 ? -2.896 5.371 -14.651 1.00 42.41 106 CYS A C 1
ATOM 890 O O . CYS A 1 106 ? -1.954 4.857 -15.257 1.00 42.41 106 CYS A O 1
ATOM 892 N N . GLU A 1 107 ? -4.177 5.069 -14.887 1.00 38.59 107 GLU A N 1
ATOM 893 C CA . GLU A 1 107 ? -4.677 4.310 -16.050 1.00 38.59 107 GLU A CA 1
ATOM 894 C C . GLU A 1 107 ? -5.155 5.269 -17.147 1.00 38.59 107 GLU A C 1
ATOM 896 O O . GLU A 1 107 ? -4.880 4.976 -18.333 1.00 38.59 107 GLU A O 1
#

Secondary structure (DSSP, 8-state):
-HHHHTSB-TT-TT-PBP-HHHHHHHHHHHHHHHHHHHHHHHHHHHHHHHHHHHHHHHHHHHHHHHSGGGGGS-HHHHHHHHHHHHHHHHHHHHHHHHHHHHHHT--

Radius of gyration: 26.16 Å; chains: 1; bounding box: 40×24×77 Å